Protein AF-A0A7X6A653-F1 (afdb_monomer_lite)

pLDDT: mean 95.12, std 4.75, range [64.25, 97.81]

Structure (mmCIF, N/CA/C/O backbone):
data_AF-A0A7X6A653-F1
#
_entry.id   AF-A0A7X6A653-F1
#
loop_
_atom_site.group_PDB
_atom_site.id
_atom_site.type_symbol
_atom_site.label_atom_id
_atom_site.label_alt_id
_atom_site.label_comp_id
_atom_site.label_asym_id
_atom_site.label_entity_id
_atom_site.label_seq_id
_atom_site.pdbx_PDB_ins_code
_atom_site.Cartn_x
_atom_site.Cartn_y
_atom_site.Cartn_z
_atom_site.occupancy
_atom_site.B_iso_or_equiv
_atom_site.auth_seq_id
_atom_site.auth_comp_id
_atom_site.auth_asym_id
_atom_site.auth_atom_id
_atom_site.pdbx_PDB_model_num
ATOM 1 N N . ARG A 1 1 ? -8.898 13.207 8.609 1.00 64.25 1 ARG A N 1
ATOM 2 C CA . ARG A 1 1 ? -8.319 12.590 7.388 1.00 64.25 1 ARG A CA 1
ATOM 3 C C . ARG A 1 1 ? -9.042 11.268 7.184 1.00 64.25 1 ARG A C 1
ATOM 5 O O . ARG A 1 1 ? -9.009 10.470 8.107 1.00 64.25 1 ARG A O 1
ATOM 12 N N . ASP A 1 2 ? -9.711 11.077 6.052 1.00 88.25 2 ASP A N 1
ATOM 13 C CA . ASP A 1 2 ? -10.439 9.841 5.748 1.00 88.25 2 ASP A CA 1
ATOM 14 C C . ASP A 1 2 ? -9.457 8.745 5.306 1.00 88.25 2 ASP A C 1
ATOM 16 O O . ASP A 1 2 ? -8.931 8.775 4.196 1.00 88.25 2 ASP A O 1
ATOM 20 N N . LEU A 1 3 ? -9.129 7.839 6.228 1.00 92.25 3 LEU A N 1
ATOM 21 C CA . LEU A 1 3 ? -8.232 6.711 5.967 1.00 92.25 3 LEU A CA 1
ATOM 22 C C . LEU A 1 3 ? -8.955 5.546 5.290 1.00 92.25 3 LEU A C 1
ATOM 24 O O . LEU A 1 3 ? -8.349 4.852 4.480 1.00 92.25 3 LEU A O 1
ATOM 28 N N . ALA A 1 4 ? -10.240 5.359 5.592 1.00 91.31 4 ALA A N 1
ATOM 29 C CA . ALA A 1 4 ? -11.041 4.285 5.021 1.00 91.31 4 ALA A CA 1
ATOM 30 C C . ALA A 1 4 ? -11.283 4.523 3.524 1.00 91.31 4 ALA A C 1
ATOM 32 O O . ALA A 1 4 ? -11.090 3.616 2.716 1.00 91.31 4 ALA A O 1
ATOM 33 N N . GLY A 1 5 ? -11.616 5.759 3.137 1.00 94.31 5 GLY A N 1
ATOM 34 C CA . GLY A 1 5 ? -11.746 6.139 1.731 1.00 94.31 5 GLY A CA 1
ATOM 35 C C . GLY A 1 5 ? -10.427 6.026 0.963 1.00 94.31 5 GLY A C 1
ATOM 36 O O . GLY A 1 5 ? -10.415 5.534 -0.164 1.00 94.31 5 GLY A O 1
ATOM 37 N N . ALA A 1 6 ? -9.305 6.409 1.583 1.00 94.62 6 ALA A N 1
ATOM 38 C CA . ALA A 1 6 ? -7.979 6.257 0.982 1.00 94.62 6 ALA A CA 1
ATOM 39 C C . ALA A 1 6 ? -7.624 4.781 0.752 1.00 94.62 6 ALA A C 1
ATOM 41 O O . ALA A 1 6 ? -7.216 4.415 -0.348 1.00 94.62 6 ALA A O 1
ATOM 42 N N . GLN A 1 7 ? -7.841 3.928 1.757 1.00 96.19 7 GLN A N 1
ATOM 43 C CA . GLN A 1 7 ? -7.600 2.492 1.647 1.00 96.19 7 GLN A CA 1
ATOM 44 C C . GLN A 1 7 ? -8.419 1.900 0.495 1.00 96.19 7 GLN A C 1
ATOM 46 O O . GLN A 1 7 ? -7.846 1.294 -0.404 1.00 96.19 7 GLN A O 1
ATOM 51 N N . ALA A 1 8 ? -9.732 2.150 0.466 1.00 96.81 8 ALA A N 1
ATOM 52 C CA . ALA A 1 8 ? -10.613 1.622 -0.574 1.00 96.81 8 ALA A CA 1
ATOM 53 C C . ALA A 1 8 ? -10.221 2.103 -1.984 1.00 96.81 8 ALA A C 1
ATOM 55 O O . ALA A 1 8 ? -10.297 1.343 -2.953 1.00 96.81 8 ALA A O 1
ATOM 56 N N . ALA A 1 9 ? -9.780 3.358 -2.118 1.00 96.88 9 ALA A N 1
ATOM 57 C CA . ALA A 1 9 ? -9.316 3.898 -3.391 1.00 96.88 9 ALA A CA 1
ATOM 58 C C . ALA A 1 9 ? -8.038 3.197 -3.879 1.00 96.88 9 ALA A C 1
ATOM 60 O O . ALA A 1 9 ? -7.964 2.810 -5.048 1.00 96.88 9 ALA A O 1
ATOM 61 N N . PHE A 1 10 ? -7.054 2.998 -2.997 1.00 97.12 10 PHE A N 1
ATOM 62 C CA . PHE A 1 10 ? -5.803 2.339 -3.371 1.00 97.12 10 PHE A CA 1
ATOM 63 C C . PHE A 1 10 ? -5.965 0.831 -3.569 1.00 97.12 10 PHE A C 1
ATOM 65 O O . PHE A 1 10 ? -5.387 0.294 -4.507 1.00 97.12 10 PHE A O 1
ATOM 72 N N . GLU A 1 11 ? -6.811 0.155 -2.791 1.00 96.75 11 GLU A N 1
ATOM 73 C CA . GLU A 1 11 ? -7.183 -1.245 -3.039 1.00 96.75 11 GLU A CA 1
ATOM 74 C C . GLU A 1 11 ? -7.803 -1.412 -4.426 1.00 96.75 11 GLU A C 1
ATOM 76 O O . GLU A 1 11 ? -7.426 -2.312 -5.176 1.00 96.75 11 GLU A O 1
ATOM 81 N N . ARG A 1 12 ? -8.706 -0.504 -4.817 1.00 97.56 12 ARG A N 1
ATOM 82 C CA . ARG A 1 12 ? -9.284 -0.513 -6.163 1.00 97.56 12 ARG A CA 1
ATOM 83 C C . ARG A 1 12 ? -8.227 -0.262 -7.237 1.00 97.56 12 ARG A C 1
ATOM 85 O O . ARG A 1 12 ? -8.270 -0.912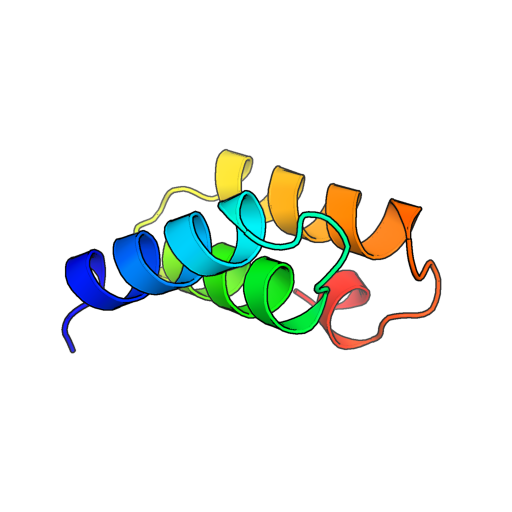 -8.275 1.00 97.56 12 ARG A O 1
ATOM 92 N N . ALA A 1 13 ? -7.292 0.657 -7.005 1.00 96.69 13 ALA A N 1
ATOM 93 C CA . ALA A 1 13 ? -6.204 0.922 -7.942 1.00 96.69 13 ALA A CA 1
ATOM 94 C C . ALA A 1 13 ? -5.303 -0.311 -8.127 1.00 96.69 13 ALA A C 1
ATOM 96 O O . ALA A 1 13 ? -5.027 -0.685 -9.262 1.00 96.69 13 ALA A O 1
ATOM 97 N N . VAL A 1 14 ? -4.938 -0.993 -7.037 1.00 95.88 14 VAL A N 1
ATOM 98 C CA . VAL A 1 14 ? -4.165 -2.246 -7.072 1.00 95.88 14 VAL A CA 1
ATOM 99 C C . VAL A 1 14 ? -4.952 -3.382 -7.736 1.00 95.88 14 VAL A C 1
ATOM 101 O O . VAL A 1 14 ? -4.368 -4.207 -8.431 1.00 95.88 14 VAL A O 1
ATOM 104 N N . ALA A 1 15 ? -6.275 -3.434 -7.561 1.00 95.88 15 ALA A N 1
ATOM 105 C CA . ALA A 1 15 ? -7.121 -4.428 -8.220 1.00 95.88 15 ALA A CA 1
ATOM 106 C C . ALA A 1 15 ? -7.249 -4.195 -9.736 1.00 95.88 15 ALA A C 1
ATOM 108 O O . ALA A 1 15 ? -7.370 -5.157 -10.493 1.00 95.88 15 ALA A O 1
ATOM 109 N N . LEU A 1 16 ? -7.241 -2.933 -10.179 1.00 97.00 16 LEU A N 1
ATOM 110 C CA . LEU A 1 16 ? -7.269 -2.572 -11.599 1.00 97.00 16 LEU A CA 1
ATOM 111 C C . LEU A 1 16 ? -5.912 -2.797 -12.269 1.00 97.00 16 LEU A C 1
ATOM 113 O O . LEU A 1 16 ? -5.859 -3.319 -13.379 1.00 97.00 16 LEU A O 1
ATOM 117 N N . ASP A 1 17 ? -4.833 -2.413 -11.591 1.00 93.25 17 ASP A N 1
ATOM 118 C CA . ASP A 1 17 ? -3.468 -2.628 -12.044 1.00 93.25 17 ASP A CA 1
ATOM 119 C C . ASP A 1 17 ? -2.583 -3.066 -10.874 1.00 93.25 17 ASP A C 1
ATOM 121 O O . ASP A 1 17 ? -2.053 -2.265 -10.098 1.00 93.25 17 ASP A O 1
ATOM 125 N N . GLY A 1 18 ? -2.382 -4.380 -10.783 1.00 90.12 18 GLY A N 1
ATOM 126 C CA . GLY A 1 18 ? -1.528 -4.981 -9.767 1.00 90.12 18 GLY A CA 1
ATOM 127 C C . GLY A 1 18 ? -0.042 -4.645 -9.926 1.00 90.12 18 GLY A C 1
ATOM 128 O O . GLY A 1 18 ? 0.726 -4.925 -9.005 1.00 90.12 18 GLY A O 1
ATOM 129 N N . 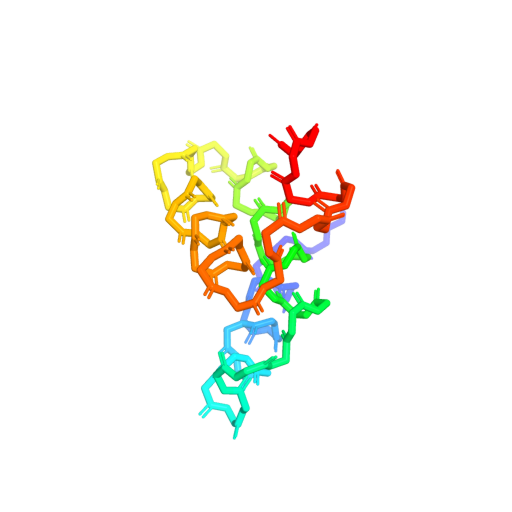ALA A 1 19 ? 0.385 -4.068 -11.050 1.00 92.12 19 ALA A N 1
ATOM 130 C CA . ALA A 1 19 ? 1.753 -3.611 -11.266 1.00 92.12 19 ALA A CA 1
ATOM 131 C C . ALA A 1 19 ? 1.930 -2.113 -10.967 1.00 92.12 19 ALA A C 1
ATOM 133 O O . ALA A 1 19 ? 3.059 -1.623 -10.998 1.00 92.12 19 ALA A O 1
ATOM 134 N N . TYR A 1 20 ? 0.859 -1.381 -10.638 1.00 95.31 20 TYR A N 1
ATOM 135 C CA . TYR A 1 20 ? 0.946 0.046 -10.349 1.00 95.31 20 TYR A CA 1
ATOM 136 C C . TYR A 1 20 ? 1.549 0.308 -8.961 1.00 95.31 20 TYR A C 1
ATOM 138 O O . TYR A 1 20 ? 0.856 0.429 -7.948 1.00 95.31 20 TYR A O 1
ATOM 146 N N . ILE A 1 21 ? 2.880 0.403 -8.929 1.00 96.25 21 ILE A N 1
ATOM 147 C CA . ILE A 1 21 ? 3.687 0.567 -7.713 1.00 96.25 21 ILE A CA 1
ATOM 148 C C . ILE A 1 21 ? 3.223 1.744 -6.838 1.00 96.25 21 ILE A C 1
ATOM 150 O O . ILE A 1 21 ? 3.019 1.516 -5.646 1.00 96.25 21 ILE A O 1
ATOM 154 N N . PRO A 1 22 ? 2.956 2.960 -7.365 1.00 96.00 22 PRO A N 1
ATOM 155 C CA . PRO A 1 22 ? 2.508 4.077 -6.531 1.00 96.00 22 PRO A CA 1
ATOM 156 C C . PRO A 1 22 ? 1.244 3.778 -5.711 1.00 96.00 22 PRO A C 1
ATOM 158 O O . PRO A 1 22 ? 1.150 4.190 -4.556 1.00 96.00 22 PRO A O 1
ATOM 161 N N . ALA A 1 23 ? 0.285 3.018 -6.256 1.00 96.75 23 ALA A N 1
ATOM 162 C CA . ALA A 1 23 ? -0.900 2.626 -5.493 1.00 96.75 23 ALA A CA 1
ATOM 163 C C . ALA A 1 23 ? -0.566 1.655 -4.355 1.00 96.75 23 ALA A C 1
ATOM 165 O O . ALA A 1 23 ? -1.145 1.779 -3.279 1.00 96.75 23 ALA A O 1
ATOM 166 N N . ARG A 1 24 ? 0.387 0.736 -4.552 1.00 96.94 24 ARG A N 1
ATOM 167 C CA . ARG A 1 24 ? 0.859 -0.165 -3.487 1.00 96.94 24 ARG A CA 1
ATOM 168 C C . ARG A 1 24 ? 1.558 0.603 -2.370 1.00 96.94 24 ARG A C 1
ATOM 170 O O . ARG A 1 24 ? 1.237 0.375 -1.208 1.00 96.94 24 ARG A O 1
ATOM 177 N N . ILE A 1 25 ? 2.423 1.561 -2.712 1.00 97.75 25 ILE A N 1
ATOM 178 C CA . ILE A 1 25 ? 3.098 2.436 -1.737 1.00 97.75 25 ILE A CA 1
ATOM 179 C C . ILE A 1 25 ? 2.078 3.215 -0.910 1.00 97.75 25 ILE A C 1
ATOM 181 O O . ILE A 1 25 ? 2.118 3.205 0.321 1.00 97.75 25 ILE A O 1
ATOM 185 N N . HIS A 1 26 ? 1.121 3.868 -1.567 1.00 96.81 26 HIS A N 1
ATOM 186 C CA . HIS A 1 26 ? 0.124 4.655 -0.853 1.00 96.81 26 HIS A CA 1
ATOM 187 C C . HIS A 1 26 ? -0.870 3.794 -0.062 1.00 96.81 26 HIS A C 1
ATOM 189 O O . HIS A 1 26 ? -1.332 4.224 1.001 1.00 96.81 26 HIS A O 1
ATOM 195 N N . LEU A 1 27 ? -1.162 2.571 -0.517 1.00 97.56 27 LEU A N 1
ATOM 196 C CA . LEU A 1 27 ? -1.918 1.595 0.265 1.00 97.56 27 LEU A CA 1
ATOM 197 C C . LEU A 1 27 ? -1.143 1.205 1.526 1.00 97.56 27 LEU A C 1
ATOM 199 O O . LEU A 1 27 ? -1.703 1.278 2.617 1.00 97.56 27 LEU A O 1
ATOM 203 N N . ALA A 1 28 ? 0.146 0.886 1.402 1.00 97.50 28 ALA A N 1
ATOM 204 C CA . ALA A 1 28 ? 1.010 0.536 2.525 1.00 97.50 28 ALA A CA 1
ATOM 205 C C . ALA A 1 28 ? 1.071 1.660 3.572 1.00 97.50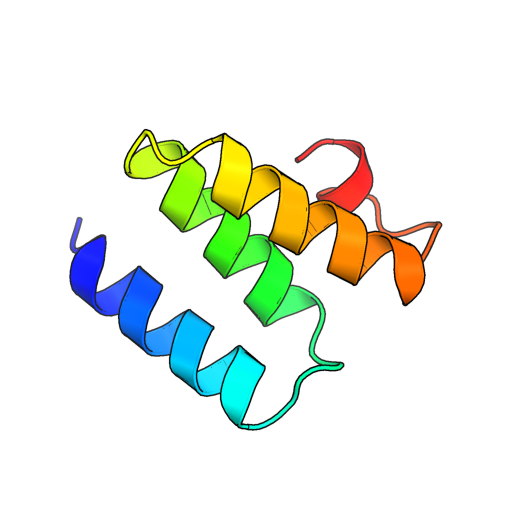 28 ALA A C 1
ATOM 207 O O . ALA A 1 28 ? 0.766 1.449 4.743 1.00 97.50 28 ALA A O 1
ATOM 208 N N . GLN A 1 29 ? 1.334 2.894 3.138 1.00 97.00 29 GLN A N 1
ATOM 209 C CA . GLN A 1 29 ? 1.341 4.076 4.007 1.00 97.00 29 GLN A CA 1
ATOM 210 C C . GLN A 1 29 ? -0.013 4.309 4.696 1.00 97.00 29 GLN A C 1
ATOM 212 O O . GLN A 1 29 ? -0.075 4.740 5.850 1.00 97.00 29 GLN A O 1
ATOM 217 N N . THR A 1 30 ? -1.119 4.038 3.999 1.00 97.25 30 THR A N 1
ATOM 218 C CA . THR A 1 30 ? -2.468 4.138 4.572 1.00 97.25 30 THR A CA 1
ATOM 219 C C . THR A 1 30 ? -2.699 3.056 5.627 1.00 97.25 30 THR A C 1
ATOM 221 O O . THR A 1 30 ? -3.229 3.363 6.694 1.00 97.25 30 THR A O 1
ATOM 224 N N . LEU A 1 31 ? -2.249 1.827 5.369 1.00 97.25 31 LEU A N 1
ATOM 225 C CA . LEU A 1 31 ? -2.339 0.693 6.288 1.00 97.25 31 LEU A CA 1
ATOM 226 C C . LEU A 1 31 ? -1.496 0.905 7.553 1.00 97.25 31 LEU A C 1
ATOM 228 O O . LEU A 1 31 ? -1.992 0.634 8.643 1.00 97.25 31 LEU A O 1
ATOM 232 N N . ILE A 1 32 ? -0.299 1.500 7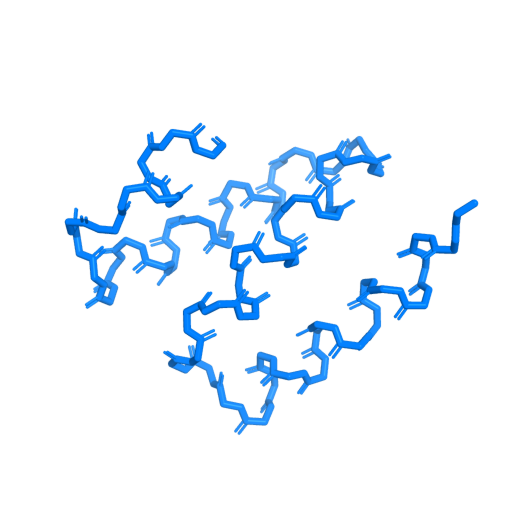.451 1.00 97.25 32 ILE A N 1
ATOM 233 C CA . ILE A 1 32 ? 0.497 1.916 8.625 1.00 97.25 32 ILE A CA 1
ATOM 234 C C . ILE A 1 32 ? -0.308 2.871 9.506 1.00 97.25 32 ILE A C 1
ATOM 236 O O . ILE A 1 32 ? -0.385 2.709 10.719 1.00 97.25 32 ILE A O 1
ATOM 240 N N . ARG A 1 33 ? -0.960 3.868 8.897 1.00 96.06 33 ARG A N 1
ATOM 241 C CA . ARG A 1 33 ? -1.775 4.852 9.630 1.00 96.06 33 ARG A CA 1
ATOM 242 C C . ARG A 1 33 ? -3.046 4.253 10.241 1.00 96.06 33 ARG A C 1
ATOM 244 O O . ARG A 1 33 ? -3.676 4.917 11.061 1.00 96.06 33 ARG A O 1
ATOM 251 N N . LEU A 1 34 ? -3.419 3.045 9.824 1.00 95.94 34 LEU A N 1
ATOM 252 C CA . LEU A 1 34 ? -4.512 2.235 10.357 1.00 95.94 34 LEU A CA 1
ATOM 253 C C . LEU A 1 34 ? -4.023 1.141 11.323 1.00 95.94 34 LEU A C 1
ATOM 255 O O . LEU A 1 34 ? -4.827 0.300 11.711 1.00 95.94 34 LEU A O 1
ATOM 259 N N . ASP A 1 35 ? -2.738 1.142 11.696 1.00 96.81 35 ASP A N 1
ATOM 260 C CA . ASP A 1 35 ? -2.097 0.142 12.568 1.00 96.81 35 ASP A CA 1
ATOM 261 C C . ASP A 1 35 ? -2.072 -1.291 11.986 1.00 96.81 35 ASP A C 1
ATOM 263 O O . ASP A 1 35 ? -1.843 -2.276 12.681 1.00 96.81 35 ASP A O 1
ATOM 267 N N . ARG A 1 36 ? -2.269 -1.427 10.666 1.00 97.38 36 ARG A N 1
ATOM 268 C CA . ARG A 1 36 ? -2.266 -2.701 9.921 1.00 97.38 36 ARG A CA 1
ATOM 269 C C . ARG A 1 36 ? -0.895 -2.960 9.296 1.00 97.38 36 ARG A C 1
ATOM 271 O O . ARG A 1 36 ? -0.747 -3.056 8.078 1.00 97.38 36 ARG A O 1
ATOM 278 N N . VAL A 1 37 ? 0.128 -3.026 10.145 1.00 96.75 37 VAL A N 1
ATOM 279 C CA . VAL A 1 37 ? 1.543 -3.033 9.728 1.00 96.75 37 VAL A CA 1
ATOM 280 C C . VAL A 1 37 ? 1.914 -4.264 8.895 1.00 96.75 37 VAL A C 1
ATOM 282 O O . VAL A 1 37 ? 2.646 -4.139 7.915 1.00 96.75 37 VAL A O 1
ATOM 285 N N . ASP A 1 38 ? 1.386 -5.443 9.225 1.00 97.50 38 ASP A N 1
ATOM 286 C CA . ASP A 1 38 ? 1.676 -6.666 8.463 1.00 97.50 38 ASP A CA 1
ATOM 287 C C . ASP A 1 38 ? 1.164 -6.590 7.021 1.00 97.50 38 ASP A C 1
ATOM 289 O O . ASP A 1 38 ? 1.837 -7.021 6.086 1.00 97.50 38 ASP A O 1
ATOM 293 N N . GLU A 1 39 ? -0.001 -5.976 6.827 1.00 97.50 39 GLU A N 1
ATOM 294 C CA . GLU A 1 39 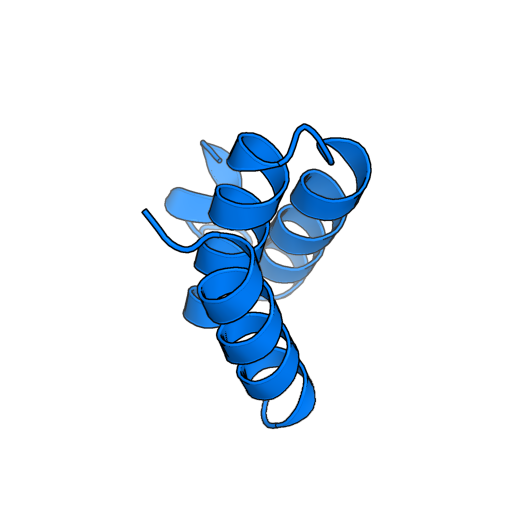? -0.581 -5.790 5.500 1.00 97.50 39 GLU A CA 1
ATOM 295 C C . GLU A 1 39 ? 0.145 -4.698 4.716 1.00 97.50 39 GLU A C 1
ATOM 297 O O . GLU A 1 39 ? 0.316 -4.828 3.504 1.00 97.50 39 GLU A O 1
ATOM 302 N N . ALA A 1 40 ? 0.621 -3.650 5.396 1.00 97.81 40 ALA A N 1
ATOM 303 C CA . ALA A 1 40 ? 1.472 -2.638 4.782 1.00 97.81 40 ALA A CA 1
ATOM 304 C C . ALA A 1 40 ? 2.776 -3.249 4.255 1.00 97.81 40 ALA A C 1
ATOM 306 O O . ALA A 1 40 ? 3.144 -3.012 3.104 1.00 97.81 40 ALA A O 1
ATOM 307 N N . ARG A 1 41 ? 3.427 -4.093 5.066 1.00 97.56 41 ARG A N 1
ATOM 308 C CA . ARG A 1 41 ? 4.658 -4.793 4.685 1.00 97.56 41 ARG A CA 1
ATOM 309 C C . ARG A 1 41 ? 4.459 -5.633 3.425 1.00 97.56 41 ARG A C 1
ATOM 311 O O . ARG A 1 41 ? 5.249 -5.505 2.497 1.00 97.56 41 ARG A O 1
ATOM 318 N N . ALA A 1 42 ? 3.361 -6.382 3.336 1.00 97.38 42 ALA A N 1
ATOM 319 C CA . ALA A 1 42 ? 3.042 -7.158 2.137 1.00 97.38 42 ALA A CA 1
ATOM 320 C C . ALA A 1 42 ? 2.906 -6.282 0.872 1.00 97.38 42 ALA A C 1
ATOM 322 O O . ALA A 1 42 ? 3.268 -6.709 -0.225 1.00 97.38 42 ALA A O 1
ATOM 323 N N . GLN A 1 43 ? 2.405 -5.045 0.996 1.00 97.62 43 GLN A N 1
ATOM 324 C CA . GLN A 1 43 ? 2.328 -4.128 -0.147 1.00 97.62 43 GLN A CA 1
ATOM 325 C C . GLN A 1 43 ? 3.697 -3.581 -0.566 1.00 97.62 43 GLN A C 1
ATOM 327 O O . GLN A 1 43 ? 3.939 -3.446 -1.767 1.00 97.62 43 GLN A O 1
ATOM 332 N N . PHE A 1 44 ? 4.590 -3.295 0.385 1.00 97.69 44 PHE A N 1
ATOM 333 C CA . PHE A 1 44 ? 5.964 -2.896 0.073 1.00 97.69 44 PHE A CA 1
ATOM 334 C C . PHE A 1 44 ? 6.774 -4.040 -0.530 1.00 97.69 44 PHE A C 1
ATOM 336 O O . PHE A 1 44 ? 7.452 -3.835 -1.531 1.00 97.69 44 PHE A O 1
ATOM 343 N N . GLU A 1 45 ? 6.645 -5.256 -0.000 1.00 97.19 45 GLU A N 1
ATOM 344 C CA . GLU A 1 45 ? 7.273 -6.453 -0.569 1.00 97.19 45 GLU A CA 1
ATOM 345 C C . GLU A 1 45 ? 6.821 -6.665 -2.020 1.00 97.19 45 GLU A C 1
ATOM 347 O O . GLU A 1 45 ? 7.655 -6.781 -2.915 1.00 97.19 45 GLU A O 1
ATOM 352 N N . ALA A 1 46 ? 5.515 -6.579 -2.291 1.00 96.00 46 ALA A N 1
ATOM 353 C CA . ALA A 1 46 ? 4.987 -6.674 -3.651 1.00 96.00 46 ALA A CA 1
ATOM 354 C C . ALA A 1 46 ? 5.471 -5.539 -4.578 1.00 96.00 46 ALA A C 1
ATOM 356 O O . ALA A 1 46 ? 5.584 -5.735 -5.790 1.00 96.00 46 ALA A O 1
ATOM 357 N N . ALA A 1 47 ? 5.739 -4.344 -4.041 1.00 96.69 47 ALA A N 1
ATOM 358 C CA . ALA A 1 47 ? 6.354 -3.258 -4.801 1.00 96.69 47 ALA A CA 1
ATOM 359 C C . ALA A 1 47 ? 7.826 -3.567 -5.131 1.00 96.69 47 ALA A C 1
ATOM 361 O O . ALA A 1 47 ? 8.228 -3.396 -6.281 1.00 96.69 47 ALA A O 1
ATOM 362 N N . LEU A 1 48 ? 8.595 -4.088 -4.170 1.00 96.75 48 LEU A N 1
ATOM 363 C CA . LEU A 1 48 ? 10.004 -4.467 -4.341 1.00 96.75 48 LEU A CA 1
ATOM 364 C C . LEU A 1 48 ? 10.196 -5.669 -5.268 1.00 96.75 48 LEU A C 1
ATOM 366 O O . LEU A 1 48 ? 11.174 -5.724 -6.006 1.00 96.75 48 LEU A O 1
ATOM 370 N N . GLU A 1 49 ? 9.254 -6.612 -5.297 1.00 95.94 49 GLU A N 1
ATOM 371 C CA . GLU A 1 49 ? 9.255 -7.702 -6.282 1.00 95.94 49 GLU A CA 1
ATOM 372 C C . GLU A 1 49 ? 9.189 -7.184 -7.727 1.00 95.94 49 GLU A C 1
ATOM 374 O O . GLU A 1 49 ? 9.637 -7.857 -8.659 1.00 95.94 49 GLU A O 1
ATOM 379 N N . ARG A 1 50 ? 8.611 -5.994 -7.932 1.00 94.12 50 ARG A N 1
ATOM 380 C CA . ARG A 1 50 ? 8.455 -5.367 -9.251 1.00 94.12 50 ARG A CA 1
ATOM 381 C C . ARG A 1 50 ? 9.556 -4.372 -9.560 1.00 94.12 50 ARG A C 1
ATOM 383 O O . ARG A 1 50 ? 10.087 -4.389 -10.667 1.00 94.12 50 ARG A O 1
ATOM 390 N N . ASP A 1 51 ? 9.887 -3.531 -8.595 1.00 95.62 51 ASP A N 1
ATOM 391 C CA . ASP A 1 51 ? 10.985 -2.581 -8.666 1.00 95.62 51 ASP A CA 1
ATOM 392 C C . ASP A 1 51 ? 11.844 -2.718 -7.403 1.00 95.62 51 ASP A C 1
ATOM 394 O O . ASP A 1 51 ? 11.593 -2.046 -6.399 1.00 95.62 51 ASP A O 1
ATOM 398 N N . PRO A 1 52 ? 12.877 -3.578 -7.442 1.00 96.75 52 PRO A N 1
ATOM 399 C CA . PRO A 1 52 ? 13.757 -3.803 -6.297 1.00 96.75 52 PRO A CA 1
ATOM 400 C C . PRO A 1 52 ? 14.508 -2.552 -5.827 1.00 96.75 52 PRO A C 1
ATOM 402 O O . PRO A 1 52 ? 15.029 -2.535 -4.715 1.00 96.75 52 PRO A O 1
ATOM 405 N N . ASN A 1 53 ? 14.589 -1.515 -6.667 1.00 96.25 53 ASN A N 1
ATOM 406 C CA . ASN A 1 53 ? 15.284 -0.267 -6.363 1.00 96.25 53 ASN A CA 1
ATOM 407 C C . ASN A 1 53 ? 14.317 0.858 -5.967 1.00 96.25 53 ASN A C 1
ATOM 409 O O . ASN A 1 53 ? 14.728 2.019 -5.882 1.00 96.25 53 ASN A O 1
ATOM 413 N N . ASN A 1 54 ? 13.041 0.539 -5.731 1.00 95.88 54 ASN A N 1
ATOM 414 C CA . ASN A 1 54 ? 12.049 1.533 -5.368 1.00 95.88 54 ASN A CA 1
ATOM 415 C C . ASN A 1 54 ? 12.336 2.108 -3.976 1.00 95.88 54 ASN A C 1
ATOM 417 O O . ASN A 1 54 ? 12.128 1.450 -2.959 1.00 95.88 54 ASN A O 1
ATOM 421 N N . ILE A 1 55 ? 12.802 3.356 -3.931 1.00 94.88 55 ILE A N 1
ATOM 422 C CA . ILE A 1 55 ? 13.212 4.024 -2.689 1.00 94.88 55 ILE A CA 1
ATOM 423 C C . ILE A 1 55 ? 12.046 4.101 -1.694 1.00 94.88 55 ILE A C 1
ATOM 425 O O . ILE A 1 55 ? 12.241 3.827 -0.513 1.00 94.88 55 ILE A O 1
ATOM 429 N N . ASP A 1 56 ? 10.833 4.401 -2.163 1.00 93.56 56 ASP A N 1
ATOM 430 C CA . ASP A 1 56 ? 9.665 4.499 -1.283 1.00 93.56 56 ASP A CA 1
ATOM 431 C C . ASP A 1 56 ? 9.309 3.149 -0.646 1.00 93.56 56 ASP A C 1
ATOM 433 O O . ASP A 1 56 ? 8.893 3.114 0.507 1.00 93.56 56 ASP A O 1
ATOM 437 N N . ALA A 1 57 ? 9.499 2.039 -1.367 1.00 94.56 57 ALA A N 1
ATOM 438 C CA . ALA A 1 57 ? 9.290 0.701 -0.820 1.00 94.56 57 ALA A CA 1
ATOM 439 C C . ALA A 1 57 ? 10.429 0.240 0.105 1.00 94.56 57 ALA A C 1
ATOM 441 O O . ALA A 1 57 ? 10.188 -0.528 1.031 1.00 94.56 57 ALA A O 1
ATOM 442 N N . LEU A 1 58 ? 11.664 0.699 -0.131 1.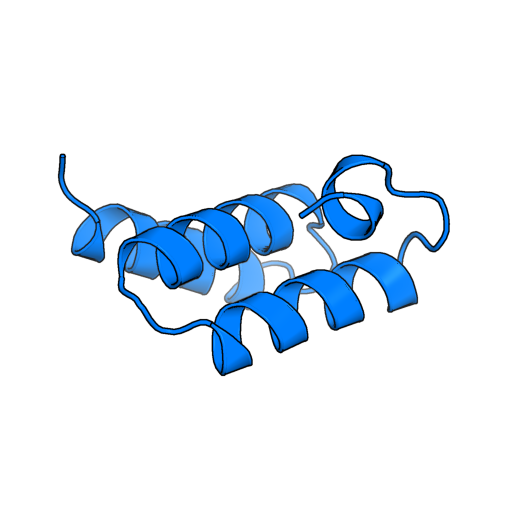00 94.56 58 LEU A N 1
ATOM 443 C CA . LEU A 1 58 ? 12.835 0.357 0.688 1.00 94.56 58 LEU A CA 1
ATOM 444 C C . LEU A 1 58 ? 12.841 1.058 2.056 1.00 94.56 58 LEU A C 1
ATOM 446 O O . LEU A 1 58 ? 13.373 0.504 3.016 1.00 94.56 58 LEU A O 1
ATOM 450 N N . PHE A 1 59 ? 12.288 2.272 2.143 1.00 92.50 59 PHE A N 1
ATOM 451 C CA . PHE A 1 59 ? 12.236 3.078 3.374 1.00 92.50 59 PHE A CA 1
ATOM 452 C C . PHE A 1 59 ? 10.830 3.181 3.991 1.00 92.50 59 PHE A C 1
ATOM 454 O O . PHE A 1 59 ? 10.631 3.971 4.918 1.00 92.50 59 PHE A O 1
ATOM 461 N N . GLY A 1 60 ? 9.872 2.437 3.436 1.00 83.38 60 GLY A N 1
ATOM 462 C CA . GLY A 1 60 ? 8.450 2.473 3.775 1.00 83.38 60 GLY A CA 1
ATOM 463 C C . GLY A 1 60 ? 8.075 1.835 5.103 1.00 83.38 60 GLY A C 1
ATOM 464 O O . GLY A 1 60 ? 8.755 0.878 5.533 1.00 83.38 60 GLY A O 1
#

Sequence (60 aa):
RDLAGAQAAFERAVALDGAYIPARIHLAQTLIRLDRVDEARAQFEAALERDPNNIDALFG

Radius of gyration: 10.5 Å; chains: 1; bounding box: 27×20×25 Å

Foldseek 3Di:
DDLVVQLVVLVVVCVVPVQPLVSLLSNLVSCVVVVNNVSSLVSLVSSCVNVVPPPSSVVD

Secondary structure (DSSP, 8-state):
--HHHHHHHHHHHHHH-TT-HHHHHHHHHHHHHTT-HHHHHHHHHHHHTT-TT-HHHH--